Protein AF-A0A240E7R5-F1 (afdb_monomer)

Radius of gyration: 24.39 Å; Cα contacts (8 Å, |Δi|>4): 268; chains: 1; bounding box: 80×26×57 Å

Structure (mmCIF, N/CA/C/O backbone):
data_AF-A0A240E7R5-F1
#
_entry.id   AF-A0A240E7R5-F1
#
loop_
_atom_site.group_PDB
_atom_site.id
_atom_site.type_symbol
_atom_site.label_atom_id
_atom_site.label_alt_id
_atom_site.label_comp_id
_atom_site.label_asym_id
_atom_site.label_entity_id
_atom_site.label_seq_id
_atom_site.pdbx_PDB_ins_code
_atom_site.Cartn_x
_atom_site.Cartn_y
_atom_site.Cartn_z
_atom_site.occupancy
_atom_site.B_iso_or_equiv
_atom_site.auth_seq_id
_atom_site.auth_comp_id
_atom_site.auth_asym_id
_atom_site.auth_atom_id
_atom_site.pdbx_PDB_model_num
ATOM 1 N N . MET A 1 1 ? -63.939 10.112 16.123 1.00 46.69 1 MET A N 1
ATOM 2 C CA . MET A 1 1 ? -62.947 10.517 17.144 1.00 46.69 1 MET A CA 1
ATOM 3 C C . MET A 1 1 ? -61.616 9.879 16.789 1.00 46.69 1 MET A C 1
ATOM 5 O O . MET A 1 1 ? -61.569 8.662 16.686 1.00 46.69 1 MET A O 1
ATOM 9 N N . ARG A 1 2 ? -60.568 10.667 16.520 1.00 55.62 2 ARG A N 1
ATOM 10 C CA . ARG A 1 2 ? -59.211 10.131 16.321 1.00 55.62 2 ARG A CA 1
ATOM 11 C C . ARG A 1 2 ? -58.576 10.007 17.702 1.00 55.62 2 ARG A C 1
ATOM 13 O O . ARG A 1 2 ? -58.456 11.011 18.394 1.00 55.62 2 ARG A O 1
ATOM 20 N N . VAL A 1 3 ? -58.238 8.789 18.115 1.00 60.41 3 VAL A N 1
ATOM 21 C CA . VAL A 1 3 ? -57.497 8.555 19.357 1.00 60.41 3 VAL A CA 1
ATOM 22 C C . VAL A 1 3 ? -56.061 8.986 19.092 1.00 60.41 3 VAL A C 1
ATOM 24 O O . VAL A 1 3 ? -55.361 8.380 18.285 1.00 60.41 3 VAL A O 1
ATOM 27 N N . GLN A 1 4 ? -55.654 10.091 19.702 1.00 62.84 4 GLN A N 1
ATOM 28 C CA . GLN A 1 4 ? -54.287 10.579 19.628 1.00 62.84 4 GLN A CA 1
ATOM 29 C C . GLN A 1 4 ? -53.511 9.841 20.722 1.00 62.84 4 GLN A C 1
ATOM 31 O O . GLN A 1 4 ? -53.587 10.200 21.893 1.00 62.84 4 GLN A O 1
ATOM 36 N N . ALA A 1 5 ? -52.868 8.731 20.354 1.00 68.81 5 ALA A N 1
ATOM 37 C CA . ALA A 1 5 ? -52.008 7.985 21.264 1.00 68.81 5 ALA A CA 1
ATOM 38 C C . ALA A 1 5 ? -50.779 8.850 21.579 1.00 68.81 5 ALA A C 1
ATOM 40 O O . ALA A 1 5 ? -49.921 9.057 20.722 1.00 68.81 5 ALA A O 1
ATOM 41 N N . ALA A 1 6 ? -50.745 9.420 22.781 1.00 68.75 6 ALA A N 1
ATOM 42 C CA . ALA A 1 6 ? -49.589 10.136 23.296 1.00 68.75 6 ALA A CA 1
ATOM 43 C C . ALA A 1 6 ? -48.729 9.160 24.109 1.00 68.75 6 ALA A C 1
ATOM 45 O O . ALA A 1 6 ? -49.248 8.479 24.994 1.00 68.75 6 ALA A O 1
ATOM 46 N N . PHE A 1 7 ? -47.433 9.088 23.799 1.00 79.88 7 PHE A N 1
ATOM 47 C CA . PHE A 1 7 ? -46.465 8.307 24.571 1.00 79.88 7 PHE A CA 1
ATOM 48 C C . PHE A 1 7 ? -46.367 8.848 25.995 1.00 79.88 7 PHE A C 1
ATOM 50 O O . PHE A 1 7 ? -46.372 10.063 26.218 1.00 79.88 7 PHE A O 1
ATOM 57 N N . THR A 1 8 ? -46.282 7.946 26.969 1.00 88.69 8 THR A N 1
ATOM 58 C CA . THR A 1 8 ? -46.170 8.360 28.370 1.00 88.69 8 THR A CA 1
ATOM 59 C C . THR A 1 8 ? -44.755 8.867 28.672 1.00 88.69 8 THR A C 1
ATOM 61 O O . THR A 1 8 ? -43.776 8.444 28.056 1.00 88.69 8 THR A O 1
ATOM 64 N N . LEU A 1 9 ? -44.618 9.777 29.643 1.00 88.88 9 LEU A N 1
ATOM 65 C CA . LEU A 1 9 ? -43.310 10.332 30.027 1.00 88.88 9 LEU A CA 1
ATOM 66 C C . LEU A 1 9 ? -42.354 9.226 30.509 1.00 88.88 9 LEU A C 1
ATOM 68 O O . LEU A 1 9 ? -41.179 9.214 30.149 1.00 88.88 9 LEU A O 1
ATOM 72 N N . ILE A 1 10 ? -42.881 8.256 31.260 1.00 92.62 10 ILE A N 1
ATOM 73 C CA . ILE A 1 10 ? -42.116 7.105 31.748 1.00 92.62 10 ILE A CA 1
ATOM 74 C C . ILE A 1 10 ? -41.646 6.198 30.603 1.00 92.62 10 ILE A C 1
ATOM 76 O O . ILE A 1 10 ? -40.512 5.731 30.617 1.00 92.62 10 ILE A O 1
ATOM 80 N N . GLU A 1 11 ? -42.472 5.996 29.578 1.00 92.06 11 GLU A N 1
ATOM 81 C CA . GLU A 1 11 ? -42.122 5.193 28.405 1.00 92.06 11 GLU A CA 1
ATOM 82 C C . GLU A 1 11 ? -40.973 5.831 27.626 1.00 92.06 11 GLU A C 1
ATOM 84 O O . GLU A 1 11 ? -40.010 5.149 27.284 1.00 92.06 11 GLU A O 1
ATOM 89 N N . MET A 1 12 ? -40.990 7.158 27.467 1.00 91.69 12 MET A N 1
ATOM 90 C CA . MET A 1 12 ? -39.861 7.878 26.879 1.00 91.69 12 MET A CA 1
ATOM 91 C C . MET A 1 12 ? -38.585 7.751 27.717 1.00 91.69 12 MET A C 1
ATOM 93 O O . MET A 1 12 ? -37.518 7.558 27.142 1.00 91.69 12 MET A O 1
ATOM 97 N N . MET A 1 13 ? -38.671 7.790 29.052 1.00 93.38 13 MET A N 1
ATOM 98 C CA . MET A 1 13 ? -37.506 7.590 29.929 1.00 93.38 13 MET A CA 1
ATOM 99 C C . MET A 1 13 ? -36.905 6.185 29.805 1.00 93.38 13 MET A C 1
ATOM 101 O O . MET A 1 13 ? -35.684 6.031 29.793 1.00 93.38 13 MET A O 1
ATOM 105 N N . VAL A 1 14 ? -37.746 5.159 29.685 1.00 94.38 14 VAL A N 1
ATOM 106 C CA . VAL A 1 14 ? -37.281 3.777 29.518 1.00 94.38 14 VAL A CA 1
ATOM 107 C C . VAL A 1 14 ? -36.674 3.573 28.128 1.00 94.38 14 VAL A C 1
ATOM 109 O O . VAL A 1 14 ? -35.606 2.976 28.012 1.00 94.38 14 VAL A O 1
ATOM 112 N N . VAL A 1 15 ? -37.288 4.116 27.073 1.00 95.19 15 VAL A N 1
ATOM 113 C CA . VAL A 1 15 ? -36.777 3.995 25.699 1.00 95.19 15 VAL A CA 1
ATOM 114 C C . VAL A 1 15 ? -35.408 4.661 25.550 1.00 95.19 15 VAL A C 1
ATOM 116 O O . VAL A 1 15 ? -34.490 4.033 25.023 1.00 95.19 15 VAL A O 1
ATOM 119 N N . ILE A 1 16 ? -35.220 5.886 26.056 1.00 94.06 16 ILE A N 1
ATOM 120 C CA . ILE A 1 16 ? -33.904 6.547 25.990 1.00 94.06 16 ILE A CA 1
ATOM 121 C C . ILE A 1 16 ? -32.848 5.798 26.810 1.00 94.06 16 ILE A C 1
ATOM 123 O O . ILE A 1 16 ? -31.700 5.721 26.380 1.00 94.06 16 ILE A O 1
ATOM 127 N N . ALA A 1 17 ? -33.228 5.201 27.946 1.00 94.88 17 ALA A N 1
ATOM 128 C CA . ALA A 1 17 ? -32.315 4.399 28.755 1.00 94.88 17 ALA A CA 1
ATOM 129 C C . ALA A 1 17 ? -31.857 3.141 28.000 1.00 94.88 17 ALA A C 1
ATOM 131 O O . ALA A 1 17 ? -30.666 2.834 27.979 1.00 94.88 17 ALA A O 1
ATOM 132 N N . ILE A 1 18 ? -32.776 2.452 27.317 1.00 95.69 18 ILE A N 1
ATOM 133 C CA . ILE A 1 18 ? -32.453 1.280 26.492 1.00 95.69 18 ILE A CA 1
ATOM 134 C C . ILE A 1 18 ? -31.570 1.679 25.302 1.00 95.69 18 ILE A C 1
ATOM 136 O O . ILE A 1 18 ? -30.555 1.029 25.054 1.00 95.69 18 ILE A O 1
ATOM 140 N N . ILE A 1 19 ? -31.899 2.766 24.594 1.00 94.06 19 ILE A N 1
ATOM 141 C CA . ILE A 1 19 ? -31.090 3.260 23.468 1.00 94.06 19 ILE A CA 1
ATOM 142 C C . ILE A 1 19 ? -29.680 3.636 23.933 1.00 94.06 19 ILE A C 1
ATOM 144 O O . ILE A 1 19 ? -28.719 3.317 23.239 1.00 94.06 19 ILE A O 1
ATOM 148 N N . ALA A 1 20 ? -29.530 4.257 25.107 1.00 91.38 20 ALA A N 1
ATOM 149 C CA . ALA A 1 20 ? -28.221 4.614 25.650 1.00 91.38 20 ALA A CA 1
ATOM 150 C C . ALA A 1 20 ? -27.341 3.377 25.901 1.00 91.38 20 ALA A C 1
ATOM 152 O O . ALA A 1 20 ? -26.172 3.369 25.515 1.00 91.38 20 ALA A O 1
ATOM 153 N N . ILE A 1 21 ? -27.905 2.311 26.479 1.00 91.44 21 ILE A N 1
ATOM 154 C CA . ILE A 1 21 ? -27.189 1.044 26.697 1.00 91.44 21 ILE A CA 1
ATOM 155 C C . ILE A 1 21 ? -26.788 0.421 25.353 1.00 91.44 21 ILE A C 1
ATOM 157 O O . ILE A 1 21 ? -25.628 0.057 25.154 1.00 91.44 21 ILE A O 1
ATOM 161 N N . LEU A 1 22 ? -27.723 0.351 24.402 1.00 90.00 22 LEU A N 1
ATOM 162 C CA . LEU A 1 22 ? -27.472 -0.228 23.081 1.00 90.00 22 LEU A CA 1
ATOM 163 C C . LEU A 1 22 ? -26.442 0.569 22.270 1.00 90.00 22 LEU A C 1
ATOM 165 O O . LEU A 1 22 ? -25.608 -0.030 21.595 1.00 90.00 22 LEU A O 1
ATOM 169 N N . ALA A 1 23 ? -26.458 1.901 22.350 1.00 86.50 23 ALA A N 1
ATOM 170 C CA . ALA A 1 23 ? -25.516 2.762 21.640 1.00 86.50 23 ALA A CA 1
ATOM 171 C C . ALA A 1 23 ? -24.070 2.538 22.107 1.00 86.50 23 ALA A C 1
ATOM 173 O O . ALA A 1 23 ? -23.163 2.438 21.279 1.00 86.50 23 ALA A O 1
ATOM 174 N N . VAL A 1 24 ? -23.859 2.392 23.420 1.00 83.88 24 VAL A N 1
ATOM 175 C CA . VAL A 1 24 ? -22.534 2.096 23.990 1.00 83.88 24 VAL A CA 1
ATOM 176 C C . VAL A 1 24 ? -22.040 0.720 23.539 1.00 83.88 24 VAL A C 1
ATOM 178 O O . VAL A 1 24 ? -20.877 0.574 23.168 1.00 83.88 24 VAL A O 1
ATOM 181 N N . MET A 1 25 ? -22.922 -0.282 23.509 1.00 82.31 25 MET A N 1
ATOM 182 C CA . MET A 1 25 ? -22.565 -1.629 23.054 1.00 82.31 25 MET A CA 1
ATOM 183 C C . MET A 1 25 ? -22.288 -1.683 21.542 1.00 82.31 25 MET A C 1
ATOM 185 O O . MET A 1 25 ? -21.355 -2.358 21.111 1.00 82.31 25 MET A O 1
ATOM 189 N N . GLY A 1 26 ? -23.060 -0.954 20.730 1.00 75.31 26 GLY A N 1
ATOM 190 C CA . GLY A 1 26 ? -22.949 -0.962 19.269 1.00 75.31 26 GLY A CA 1
ATOM 191 C C . GLY A 1 26 ? -21.701 -0.260 18.721 1.00 75.31 26 GLY A C 1
ATOM 192 O O . GLY A 1 26 ? -21.182 -0.668 17.683 1.00 75.31 26 GLY A O 1
ATOM 193 N N . ALA A 1 27 ? -21.178 0.751 19.421 1.00 69.88 27 ALA A N 1
ATOM 194 C CA . ALA A 1 27 ? -20.023 1.527 18.959 1.00 69.88 27 ALA A CA 1
ATOM 195 C C . ALA A 1 27 ? -18.734 0.691 18.811 1.00 69.88 27 ALA A C 1
ATOM 197 O O . ALA A 1 27 ? -17.937 0.939 17.908 1.00 69.88 27 ALA A O 1
ATOM 198 N N . SER A 1 28 ? -18.539 -0.324 19.661 1.00 67.56 28 SER A N 1
ATOM 199 C CA . SER A 1 28 ? -17.334 -1.170 19.643 1.00 67.56 28 SER A CA 1
ATOM 200 C C . SER A 1 28 ? -17.250 -2.052 18.388 1.00 67.56 28 SER A C 1
ATOM 202 O O . SER A 1 28 ? -16.183 -2.179 17.780 1.00 67.56 28 SER A O 1
ATOM 204 N N . LEU A 1 29 ? -18.385 -2.595 17.931 1.00 69.12 29 LEU A N 1
ATOM 205 C CA . LEU A 1 29 ? -18.430 -3.556 16.822 1.00 69.12 29 LEU A CA 1
ATOM 206 C C . LEU A 1 29 ? -18.044 -2.940 15.469 1.00 69.12 29 LEU A C 1
ATOM 208 O O . LEU A 1 29 ? -17.480 -3.634 14.625 1.00 69.12 29 LEU A O 1
ATOM 212 N N . GLY A 1 30 ? -18.311 -1.649 15.255 1.00 75.12 30 GLY A N 1
ATOM 213 C CA . GLY A 1 30 ? -17.994 -0.985 13.985 1.00 75.12 30 GLY A CA 1
ATOM 214 C C . GLY A 1 30 ? -16.491 -0.838 13.727 1.00 75.12 30 GLY A C 1
ATOM 215 O O . GLY A 1 30 ? -16.060 -0.824 12.577 1.00 75.12 30 GLY A O 1
ATOM 216 N N . SER A 1 31 ? -15.678 -0.767 14.784 1.00 77.38 31 SER A N 1
ATOM 217 C CA . SER A 1 31 ? -14.245 -0.476 14.666 1.00 77.38 31 SER A CA 1
ATOM 218 C C . SER A 1 31 ? -13.455 -1.575 13.942 1.00 77.38 31 SER A C 1
ATOM 220 O O . SER A 1 31 ? -12.696 -1.271 13.026 1.00 77.38 31 SER A O 1
ATOM 222 N N . GLY A 1 32 ? -13.692 -2.851 14.265 1.00 80.81 32 GLY A N 1
ATOM 223 C CA . GLY A 1 32 ? -13.015 -3.977 13.608 1.00 80.81 32 GLY A CA 1
ATOM 224 C C . GLY A 1 32 ? -13.341 -4.091 12.115 1.00 80.81 32 GLY A C 1
ATOM 225 O O . GLY A 1 32 ? -12.458 -4.365 11.306 1.00 80.81 32 GLY A O 1
ATOM 226 N N . TRP A 1 33 ? -14.589 -3.799 11.732 1.00 82.25 33 TRP A N 1
ATOM 227 C CA . TRP A 1 33 ? -15.011 -3.775 10.327 1.00 82.25 33 TRP A CA 1
ATOM 228 C C . TRP A 1 33 ? -14.309 -2.673 9.534 1.00 82.25 33 TRP A C 1
ATOM 230 O O . TRP A 1 33 ? -13.906 -2.899 8.394 1.00 82.25 33 TRP A O 1
ATOM 240 N N . ILE A 1 34 ? -14.134 -1.495 10.139 1.00 86.94 34 ILE A N 1
ATOM 241 C CA . ILE A 1 34 ? -13.399 -0.386 9.523 1.00 86.94 34 ILE A CA 1
ATOM 242 C C . ILE A 1 34 ? -11.936 -0.783 9.303 1.00 86.94 34 ILE A C 1
ATOM 244 O O . ILE A 1 34 ? -11.410 -0.558 8.217 1.00 86.94 34 ILE A O 1
ATOM 248 N N . TYR A 1 35 ? -11.297 -1.428 10.283 1.00 87.06 35 TYR A N 1
ATOM 249 C CA . TYR A 1 35 ? -9.903 -1.868 10.155 1.00 87.06 35 TYR A CA 1
ATOM 250 C C . TYR A 1 35 ? -9.724 -2.893 9.031 1.00 87.06 35 TYR A C 1
ATOM 252 O O . TYR A 1 35 ? -8.806 -2.759 8.222 1.00 87.06 35 TYR A O 1
ATOM 260 N N . GLN A 1 36 ? -10.636 -3.866 8.917 1.00 84.38 36 GLN A N 1
ATOM 261 C CA . GLN A 1 36 ? -10.607 -4.833 7.817 1.00 84.38 36 GLN A CA 1
ATOM 262 C C . GLN A 1 36 ? -10.867 -4.163 6.460 1.00 84.38 36 GLN A C 1
ATOM 264 O O . GLN A 1 36 ? -10.233 -4.505 5.465 1.00 84.38 36 GLN A O 1
ATOM 269 N N . ALA A 1 37 ? -11.778 -3.188 6.400 1.00 87.06 37 ALA A N 1
ATOM 270 C CA . ALA A 1 37 ? -12.041 -2.436 5.177 1.00 87.06 37 ALA A CA 1
ATOM 271 C C . ALA A 1 37 ? -10.820 -1.614 4.733 1.00 87.06 37 ALA A C 1
ATOM 273 O O . ALA A 1 37 ? -10.517 -1.568 3.541 1.00 87.06 37 ALA A O 1
ATOM 274 N N . GLU A 1 38 ? -10.096 -0.999 5.673 1.00 89.44 38 GLU A N 1
ATOM 275 C CA . GLU A 1 38 ? -8.841 -0.294 5.390 1.00 89.44 38 GLU A CA 1
ATOM 276 C C . GLU A 1 38 ? -7.753 -1.247 4.881 1.00 89.44 38 GLU A C 1
ATOM 278 O O . GLU A 1 38 ? -7.072 -0.918 3.907 1.00 89.44 38 GLU A O 1
ATOM 283 N N . LEU A 1 39 ? -7.629 -2.437 5.477 1.00 88.75 39 LEU A N 1
ATOM 284 C CA . LEU A 1 39 ? -6.677 -3.464 5.047 1.00 88.75 39 LEU A CA 1
ATOM 285 C C . LEU A 1 39 ? -6.999 -3.977 3.636 1.00 88.75 39 LEU A C 1
ATOM 287 O O . LEU A 1 39 ? -6.138 -3.953 2.757 1.00 88.75 39 LEU A O 1
ATOM 291 N N . ASN A 1 40 ? -8.262 -4.321 3.372 1.00 88.94 40 ASN A N 1
ATOM 292 C CA . ASN A 1 40 ? -8.721 -4.741 2.047 1.00 88.94 40 ASN A CA 1
ATOM 293 C C . ASN A 1 40 ? -8.508 -3.646 0.992 1.00 88.94 40 ASN A C 1
ATOM 295 O O . ASN A 1 40 ? -8.089 -3.930 -0.131 1.00 88.94 40 ASN A O 1
ATOM 299 N N . LYS A 1 41 ? -8.764 -2.379 1.343 1.00 90.56 41 LYS A N 1
ATOM 300 C CA . LYS A 1 41 ? -8.514 -1.236 0.456 1.00 90.56 41 LYS A CA 1
ATOM 301 C C . LYS A 1 41 ? -7.025 -1.078 0.153 1.00 90.56 41 LYS A C 1
ATOM 303 O O . LYS A 1 41 ? -6.678 -0.804 -0.997 1.00 90.56 41 LYS A O 1
ATOM 308 N N . ALA A 1 42 ? -6.160 -1.231 1.155 1.00 89.75 42 ALA A N 1
ATOM 309 C CA . ALA A 1 42 ? -4.714 -1.158 0.975 1.00 89.75 42 ALA A CA 1
ATOM 310 C C . ALA A 1 42 ? -4.221 -2.264 0.037 1.00 89.75 42 ALA A C 1
ATOM 312 O O . ALA A 1 42 ? -3.489 -1.975 -0.907 1.00 89.75 42 ALA A O 1
ATOM 313 N N . ASN A 1 43 ? -4.703 -3.492 0.229 1.00 88.31 43 ASN A N 1
ATOM 314 C CA . ASN A 1 43 ? -4.379 -4.615 -0.641 1.00 88.31 43 ASN A CA 1
ATOM 315 C C . ASN A 1 43 ? -4.860 -4.390 -2.088 1.00 88.31 43 ASN A C 1
ATOM 317 O O . ASN A 1 43 ? -4.074 -4.472 -3.030 1.00 88.31 43 ASN A O 1
ATOM 321 N N . ALA A 1 44 ? -6.126 -4.008 -2.280 1.00 90.12 44 ALA A N 1
ATOM 322 C CA . ALA A 1 44 ? -6.663 -3.720 -3.612 1.00 90.12 44 ALA A CA 1
ATOM 323 C C . ALA A 1 44 ? -5.893 -2.588 -4.317 1.00 90.12 44 ALA A C 1
ATOM 325 O O . ALA A 1 44 ? -5.623 -2.665 -5.518 1.00 90.12 44 ALA A O 1
ATOM 326 N N . SER A 1 45 ? -5.504 -1.552 -3.567 1.00 91.94 45 SER A N 1
ATOM 327 C CA . SER A 1 45 ? -4.670 -0.453 -4.069 1.00 91.94 45 SER A CA 1
ATOM 328 C C . SER A 1 45 ? -3.283 -0.940 -4.481 1.00 91.94 45 SER A C 1
ATOM 330 O O . SER A 1 45 ? -2.803 -0.564 -5.546 1.00 91.94 45 SER A O 1
ATOM 332 N N . LEU A 1 46 ? -2.660 -1.809 -3.682 1.00 89.38 46 LEU A N 1
ATOM 333 C CA . LEU A 1 46 ? -1.343 -2.373 -3.967 1.00 89.38 46 LEU A CA 1
ATOM 334 C C . LEU A 1 46 ? -1.356 -3.261 -5.209 1.00 89.38 46 LEU A C 1
ATOM 336 O O . LEU A 1 46 ? -0.542 -3.067 -6.109 1.00 89.38 46 LEU A O 1
ATOM 340 N N . GLN A 1 47 ? -2.326 -4.166 -5.309 1.00 90.00 47 GLN A N 1
ATOM 341 C CA . GLN A 1 47 ? -2.483 -5.025 -6.478 1.00 90.00 47 GLN A CA 1
ATOM 342 C C . GLN A 1 47 ? -2.777 -4.204 -7.745 1.00 90.00 47 GLN A C 1
ATOM 344 O O . GLN A 1 47 ? -2.233 -4.479 -8.816 1.00 90.00 47 GLN A O 1
ATOM 349 N N . SER A 1 48 ? -3.581 -3.144 -7.624 1.00 92.12 48 SER A N 1
ATOM 350 C CA . SER A 1 48 ? -3.836 -2.208 -8.726 1.00 92.12 48 SER A CA 1
ATOM 351 C C . SER A 1 48 ? -2.572 -1.453 -9.140 1.00 92.12 48 SER A C 1
ATOM 353 O O . SER A 1 48 ? -2.291 -1.349 -10.333 1.00 92.12 48 SER A O 1
ATOM 355 N N . ALA A 1 49 ? -1.785 -0.967 -8.175 1.00 91.69 49 ALA A N 1
ATOM 356 C CA . ALA A 1 49 ? -0.521 -0.283 -8.428 1.00 91.69 49 ALA A CA 1
ATOM 357 C C . ALA A 1 49 ? 0.497 -1.206 -9.112 1.00 91.69 49 ALA A C 1
ATOM 359 O O . ALA A 1 49 ? 1.117 -0.797 -10.088 1.00 91.69 49 ALA A O 1
ATOM 360 N N . ILE A 1 50 ? 0.606 -2.461 -8.666 1.00 89.88 50 ILE A N 1
ATOM 361 C CA . ILE A 1 50 ? 1.453 -3.502 -9.269 1.00 89.88 50 ILE A CA 1
ATOM 362 C C . ILE A 1 50 ? 1.069 -3.761 -10.718 1.00 89.88 50 ILE A C 1
ATOM 364 O O . ILE A 1 50 ? 1.912 -3.670 -11.608 1.00 89.88 50 ILE A O 1
ATOM 368 N N . ASN A 1 51 ? -0.207 -4.051 -10.970 1.00 91.75 51 ASN A N 1
ATOM 369 C CA . ASN A 1 51 ? -0.684 -4.363 -12.314 1.00 91.75 51 ASN A CA 1
ATOM 370 C C . ASN A 1 51 ? -0.490 -3.181 -13.262 1.00 91.75 51 ASN A C 1
ATOM 372 O O . ASN A 1 51 ? -0.081 -3.353 -14.411 1.00 91.75 51 ASN A O 1
ATOM 376 N N . LEU A 1 52 ? -0.743 -1.971 -12.768 1.00 92.19 52 LEU A N 1
ATOM 377 C CA . LEU A 1 52 ? -0.534 -0.757 -13.532 1.00 92.19 52 L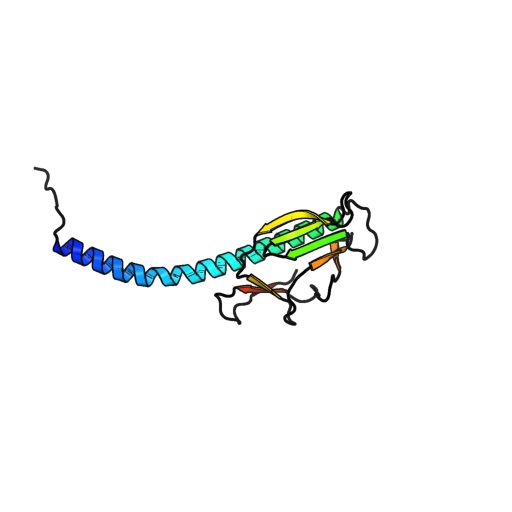EU A CA 1
ATOM 378 C C . LEU A 1 52 ? 0.953 -0.497 -13.797 1.00 92.19 52 LEU A C 1
ATOM 380 O O . LEU A 1 52 ? 1.304 -0.166 -14.925 1.00 92.19 52 LEU A O 1
ATOM 384 N N . ALA A 1 53 ? 1.828 -0.660 -12.804 1.00 90.62 53 ALA A N 1
ATOM 385 C CA . ALA A 1 53 ? 3.268 -0.497 -12.975 1.00 90.62 53 ALA A CA 1
ATOM 386 C C . ALA A 1 53 ? 3.834 -1.529 -13.952 1.00 90.62 53 ALA A C 1
ATOM 388 O O . ALA A 1 53 ? 4.569 -1.153 -14.859 1.00 90.62 53 ALA A O 1
ATOM 389 N N . ARG A 1 54 ? 3.418 -2.797 -13.853 1.00 90.75 54 ARG A N 1
ATOM 390 C CA . ARG A 1 54 ? 3.774 -3.857 -14.806 1.00 90.75 54 ARG A CA 1
ATOM 391 C C . ARG A 1 54 ? 3.316 -3.502 -16.224 1.00 90.75 54 ARG A C 1
ATOM 393 O O . ARG A 1 54 ? 4.104 -3.585 -17.161 1.00 90.75 54 ARG A O 1
ATOM 400 N N . ALA A 1 55 ? 2.077 -3.036 -16.394 1.00 91.25 55 ALA A N 1
ATOM 401 C CA . ALA A 1 55 ? 1.574 -2.590 -17.695 1.00 91.25 55 ALA A CA 1
ATOM 402 C C . ALA A 1 55 ? 2.347 -1.374 -18.239 1.00 91.25 55 ALA A C 1
ATOM 404 O O . ALA A 1 55 ? 2.646 -1.312 -19.430 1.00 91.25 55 ALA A O 1
ATOM 405 N N . THR A 1 56 ? 2.699 -0.413 -17.382 1.00 90.06 56 THR A N 1
ATOM 406 C CA . THR A 1 56 ? 3.537 0.739 -17.749 1.00 90.06 56 THR A CA 1
ATOM 407 C C . THR A 1 56 ? 4.944 0.306 -18.154 1.00 90.06 56 THR A C 1
ATOM 409 O O . THR A 1 56 ? 5.427 0.745 -19.193 1.00 90.06 56 THR A O 1
ATOM 412 N N . ALA A 1 57 ? 5.557 -0.622 -17.421 1.00 90.44 57 ALA A N 1
ATOM 413 C CA . ALA A 1 57 ? 6.875 -1.155 -17.739 1.00 90.44 57 ALA A CA 1
ATOM 414 C C . ALA A 1 57 ? 6.901 -1.881 -19.089 1.00 90.44 57 ALA A C 1
ATOM 416 O O . ALA A 1 57 ? 7.818 -1.658 -19.869 1.00 90.44 57 ALA A O 1
ATOM 417 N N . ILE A 1 58 ? 5.869 -2.676 -19.403 1.00 90.31 58 ILE A N 1
ATOM 418 C CA . ILE A 1 58 ? 5.736 -3.369 -20.698 1.00 90.31 58 ILE A CA 1
ATOM 419 C C . ILE A 1 58 ? 5.498 -2.378 -21.842 1.00 90.31 58 ILE A C 1
ATOM 421 O O . ILE A 1 58 ? 6.031 -2.558 -22.937 1.00 90.31 58 ILE A O 1
ATOM 425 N N . ARG A 1 59 ? 4.717 -1.310 -21.607 1.00 89.94 59 ARG A N 1
ATOM 426 C CA . ARG A 1 59 ? 4.581 -0.218 -22.588 1.00 89.94 59 ARG A CA 1
ATOM 427 C C . ARG A 1 59 ? 5.932 0.410 -22.911 1.00 89.94 59 ARG A C 1
ATOM 429 O O . ARG A 1 59 ? 6.104 0.867 -24.037 1.00 89.94 59 ARG A O 1
ATOM 436 N N . ASN A 1 60 ? 6.849 0.409 -21.939 1.00 87.38 60 ASN A N 1
ATOM 437 C CA . ASN A 1 60 ? 8.257 0.744 -22.100 1.00 87.38 60 ASN A CA 1
ATOM 438 C C . ASN A 1 60 ? 8.468 1.995 -22.963 1.00 87.38 60 ASN A C 1
ATOM 440 O O . ASN A 1 60 ? 9.194 1.966 -23.958 1.00 87.38 60 ASN A O 1
ATOM 444 N N . CYS A 1 61 ? 7.787 3.091 -22.625 1.00 83.56 61 CYS A N 1
ATOM 445 C CA . CYS A 1 61 ? 7.754 4.285 -23.474 1.00 83.56 61 CYS A CA 1
ATOM 446 C C . CYS A 1 61 ? 9.147 4.872 -23.755 1.00 83.56 61 CYS A C 1
ATOM 448 O O . CYS A 1 61 ? 9.349 5.554 -24.757 1.00 83.56 61 CYS A O 1
ATOM 450 N N . ALA A 1 62 ? 10.103 4.595 -22.873 1.00 82.69 62 ALA A N 1
ATOM 451 C CA . ALA A 1 62 ? 11.477 5.049 -22.958 1.00 82.69 62 ALA A CA 1
ATOM 452 C C . ALA A 1 62 ? 12.413 4.097 -23.716 1.00 82.69 62 ALA A C 1
ATOM 454 O O . ALA A 1 62 ? 13.587 4.415 -23.900 1.00 82.69 62 ALA A O 1
ATOM 455 N N . GLY A 1 63 ? 11.928 2.920 -24.123 1.00 83.38 63 GLY A N 1
ATOM 456 C CA . GLY A 1 63 ? 12.734 1.921 -24.823 1.00 83.38 63 GLY A CA 1
ATOM 457 C C . GLY A 1 63 ? 13.841 1.309 -23.961 1.00 83.38 63 GLY A C 1
ATOM 458 O O . GLY A 1 63 ? 14.905 0.971 -24.477 1.00 83.38 63 GLY A O 1
ATOM 459 N N . VAL A 1 64 ? 13.615 1.162 -22.654 1.00 85.69 64 VAL A N 1
ATOM 460 C CA . VAL A 1 64 ? 14.557 0.524 -21.728 1.00 85.69 64 VAL A CA 1
ATOM 461 C C . VAL A 1 64 ? 14.749 -0.948 -22.109 1.00 85.69 64 VAL A C 1
ATOM 463 O O . VAL A 1 64 ? 13.788 -1.666 -22.390 1.00 85.69 64 VAL A O 1
ATOM 466 N N . ILE A 1 65 ? 15.992 -1.425 -22.116 1.00 84.25 65 ILE A N 1
ATOM 467 C CA . ILE A 1 65 ? 16.343 -2.797 -22.507 1.00 84.25 65 ILE A CA 1
ATOM 468 C C . ILE A 1 65 ? 17.038 -3.554 -21.374 1.00 84.25 65 ILE A C 1
ATOM 470 O O . ILE A 1 65 ? 17.725 -2.971 -20.531 1.00 84.25 65 ILE A O 1
ATOM 474 N N . GLY A 1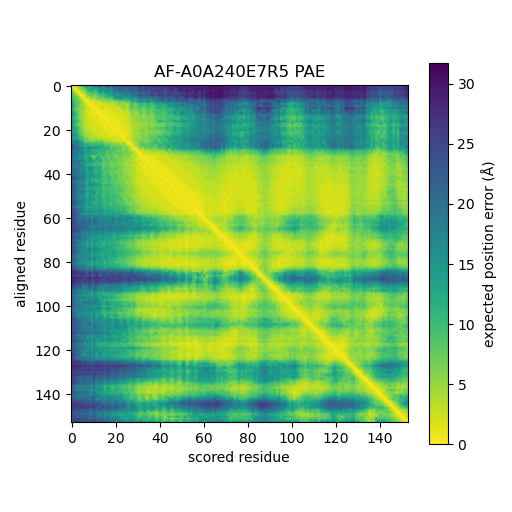 66 ? 16.879 -4.878 -21.389 1.00 83.62 66 GLY A N 1
ATOM 475 C CA . GLY A 1 66 ? 17.469 -5.776 -20.400 1.00 83.62 66 GLY A CA 1
ATOM 476 C C . GLY A 1 66 ? 16.843 -5.617 -19.015 1.00 83.62 66 GLY A C 1
ATOM 477 O O . GLY A 1 66 ? 15.668 -5.287 -18.885 1.00 83.62 66 GLY A O 1
ATOM 478 N N . ASN A 1 67 ? 17.641 -5.841 -17.971 1.00 84.00 67 ASN A N 1
ATOM 479 C CA . ASN A 1 67 ? 17.165 -5.860 -16.587 1.00 84.00 67 ASN A CA 1
ATOM 480 C C . ASN A 1 67 ? 17.201 -4.483 -15.905 1.00 84.00 67 ASN A C 1
ATOM 482 O O . ASN A 1 67 ? 17.538 -4.364 -14.729 1.00 84.00 67 ASN A O 1
ATOM 486 N N . THR A 1 68 ? 16.901 -3.434 -16.667 1.00 85.69 68 THR A N 1
ATOM 487 C CA . THR A 1 68 ? 16.840 -2.061 -16.157 1.00 85.69 68 THR A CA 1
ATOM 488 C C . THR A 1 68 ? 15.389 -1.697 -15.861 1.00 85.69 68 THR A C 1
ATOM 490 O O . THR A 1 68 ? 14.481 -2.092 -16.594 1.00 85.69 68 THR A O 1
ATOM 493 N N . THR A 1 69 ? 15.159 -0.942 -14.789 1.00 87.12 69 THR A N 1
ATOM 494 C CA . THR A 1 69 ? 13.812 -0.573 -14.350 1.00 87.12 69 THR A CA 1
ATOM 495 C C . THR A 1 69 ? 13.120 0.349 -15.356 1.00 87.12 69 THR A C 1
ATOM 497 O O . THR A 1 69 ? 13.547 1.485 -15.549 1.00 87.12 69 THR A O 1
ATOM 500 N N . ALA A 1 70 ? 12.024 -0.128 -15.951 1.00 88.25 70 ALA A N 1
ATOM 501 C CA . ALA A 1 70 ? 11.169 0.615 -16.878 1.00 88.25 70 ALA A CA 1
ATOM 502 C C . ALA A 1 70 ? 9.994 1.312 -16.163 1.00 88.25 70 ALA A C 1
ATOM 504 O O . ALA A 1 70 ? 9.606 2.414 -16.529 1.00 88.25 70 ALA A O 1
ATOM 505 N N . ALA A 1 71 ? 9.454 0.721 -15.096 1.00 90.31 71 ALA A N 1
ATOM 506 C CA . ALA A 1 71 ? 8.501 1.389 -14.203 1.00 90.31 71 ALA A CA 1
ATOM 507 C C . ALA A 1 71 ? 8.701 0.915 -12.763 1.00 90.31 71 ALA A C 1
ATOM 509 O O . ALA A 1 71 ? 9.307 -0.133 -12.539 1.00 90.31 71 ALA A O 1
ATOM 510 N N . SER A 1 72 ? 8.212 1.666 -11.783 1.00 88.94 72 SER A N 1
ATOM 511 C CA . SER A 1 72 ? 8.283 1.271 -10.373 1.00 88.94 72 SER A CA 1
ATOM 512 C C . SER A 1 72 ? 7.023 1.627 -9.598 1.00 88.94 72 SER A C 1
ATOM 514 O O . SER A 1 72 ? 6.214 2.456 -10.015 1.00 88.94 72 SER A O 1
ATOM 516 N N . VAL A 1 73 ? 6.854 0.962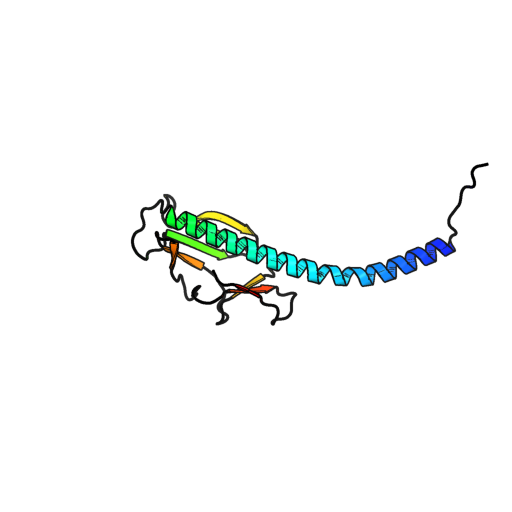 -8.459 1.00 89.94 73 VAL A N 1
ATOM 517 C CA . VAL A 1 73 ? 5.862 1.315 -7.443 1.00 89.94 73 VAL A CA 1
ATOM 518 C C . VAL A 1 73 ? 6.625 1.790 -6.221 1.00 89.94 73 VAL A C 1
ATOM 520 O O . VAL A 1 73 ? 7.446 1.038 -5.698 1.00 89.94 73 VAL A O 1
ATOM 523 N N . SER A 1 74 ? 6.339 3.005 -5.758 1.00 89.69 74 SER A N 1
ATOM 524 C CA . SER A 1 74 ? 6.858 3.538 -4.498 1.00 89.69 74 SER A CA 1
ATOM 525 C C . SER A 1 74 ? 5.757 3.668 -3.452 1.00 89.69 74 SER A C 1
ATOM 527 O O . SER A 1 74 ? 4.595 3.916 -3.780 1.00 89.69 74 SER A O 1
ATOM 529 N N . PHE A 1 75 ? 6.123 3.509 -2.185 1.00 88.31 75 PHE A N 1
ATOM 530 C CA . PHE A 1 75 ? 5.281 3.767 -1.028 1.00 88.31 75 PHE A CA 1
ATOM 531 C C . PHE A 1 75 ? 5.929 4.827 -0.146 1.00 88.31 75 PHE A C 1
ATOM 533 O O . PHE A 1 75 ? 6.881 4.560 0.584 1.00 88.31 75 PHE A O 1
ATOM 540 N N . GLU A 1 76 ? 5.386 6.039 -0.195 1.00 86.06 76 GLU A N 1
ATOM 541 C CA . GLU A 1 76 ? 5.851 7.162 0.616 1.00 86.06 76 GLU A CA 1
ATOM 542 C C . GLU A 1 76 ? 4.662 7.995 1.088 1.00 86.06 76 GLU A C 1
ATOM 544 O O . GLU A 1 76 ? 3.677 8.149 0.368 1.00 86.06 76 GLU A O 1
ATOM 549 N N . ASN A 1 77 ? 4.733 8.554 2.301 1.00 85.12 77 ASN A N 1
ATOM 550 C CA . ASN A 1 77 ? 3.689 9.428 2.859 1.00 85.12 77 ASN A CA 1
ATOM 551 C C . ASN A 1 77 ? 2.268 8.834 2.770 1.00 85.12 77 ASN A C 1
ATOM 553 O O . ASN A 1 77 ? 1.307 9.543 2.468 1.00 85.12 77 ASN A O 1
ATOM 557 N N . ASN A 1 78 ? 2.148 7.518 2.987 1.00 87.00 78 ASN A N 1
ATOM 558 C CA . ASN A 1 78 ? 0.892 6.764 2.898 1.00 87.00 78 ASN A CA 1
ATOM 559 C C . ASN A 1 78 ? 0.222 6.813 1.517 1.00 87.00 78 ASN A C 1
ATOM 561 O O . ASN A 1 78 ? -0.987 6.635 1.383 1.00 87.00 78 ASN A O 1
ATOM 565 N N . LYS A 1 79 ? 1.024 7.017 0.476 1.00 90.00 79 LYS A N 1
ATOM 566 C CA . LYS A 1 79 ? 0.603 7.004 -0.917 1.00 90.00 79 LYS A CA 1
ATOM 567 C C . LYS A 1 79 ? 1.411 5.957 -1.665 1.00 90.00 79 LYS A C 1
ATOM 569 O O . LYS A 1 79 ? 2.639 5.980 -1.633 1.00 90.00 79 LYS A O 1
ATOM 574 N N . LEU A 1 80 ? 0.720 5.059 -2.361 1.00 90.56 80 LEU A N 1
ATOM 575 C CA . LEU A 1 80 ? 1.353 4.237 -3.387 1.00 90.56 80 LEU A CA 1
ATOM 576 C C . LEU A 1 80 ? 1.376 5.017 -4.686 1.00 90.56 80 LEU A C 1
ATOM 578 O O . LEU A 1 80 ? 0.321 5.420 -5.170 1.00 90.56 80 LEU A O 1
ATOM 582 N N . THR A 1 81 ? 2.551 5.208 -5.265 1.00 91.25 81 THR A N 1
ATOM 583 C CA . THR A 1 81 ? 2.704 5.928 -6.527 1.00 91.25 81 THR A CA 1
ATOM 584 C C . THR A 1 81 ? 3.321 5.017 -7.570 1.00 91.25 81 THR A C 1
ATOM 586 O O . THR A 1 81 ? 4.341 4.379 -7.331 1.00 91.25 81 THR A O 1
ATOM 589 N N . VAL A 1 82 ? 2.689 4.959 -8.740 1.00 91.38 82 VAL A N 1
ATOM 590 C CA . VAL A 1 82 ? 3.245 4.288 -9.914 1.00 91.38 82 VAL A CA 1
ATOM 591 C C . VAL A 1 82 ? 4.055 5.305 -10.696 1.00 91.38 82 VAL A C 1
ATOM 593 O O . VAL A 1 82 ? 3.508 6.312 -11.154 1.00 91.38 82 VAL A O 1
ATOM 596 N N . LEU A 1 83 ? 5.343 5.033 -10.846 1.00 88.50 83 LEU A N 1
ATOM 597 C CA . LEU A 1 83 ? 6.294 5.880 -11.547 1.00 88.50 83 LEU A CA 1
ATOM 598 C C . LEU A 1 83 ? 6.627 5.248 -12.894 1.00 88.50 83 LEU A C 1
ATOM 600 O O . LEU A 1 83 ? 6.953 4.062 -12.973 1.00 88.50 83 LEU A O 1
ATOM 604 N N . ASP A 1 84 ? 6.557 6.053 -13.946 1.00 85.75 84 ASP A N 1
ATOM 605 C CA . ASP A 1 84 ? 7.156 5.704 -15.228 1.00 85.75 84 ASP A CA 1
ATOM 606 C C . ASP A 1 84 ? 8.623 6.151 -15.200 1.00 85.75 84 ASP A C 1
ATOM 608 O O . ASP A 1 84 ? 8.930 7.343 -15.062 1.00 85.75 84 ASP A O 1
ATOM 612 N N . ASN A 1 85 ? 9.537 5.183 -15.260 1.00 73.94 85 ASN A N 1
ATOM 613 C CA . ASN A 1 85 ? 10.962 5.457 -15.206 1.00 73.94 85 ASN A CA 1
ATOM 614 C C . ASN A 1 85 ? 11.460 5.573 -16.645 1.00 73.94 85 ASN A C 1
ATOM 616 O O . ASN A 1 85 ? 11.615 4.570 -17.338 1.00 73.94 85 ASN A O 1
ATOM 620 N N . ASN A 1 86 ? 11.787 6.805 -17.041 1.00 67.50 86 ASN A N 1
ATOM 621 C CA . ASN A 1 86 ? 12.362 7.213 -18.326 1.00 67.50 86 ASN A CA 1
ATOM 622 C C . ASN A 1 86 ? 11.403 7.689 -19.435 1.00 67.50 86 ASN A C 1
ATOM 624 O O . ASN A 1 86 ? 11.893 8.074 -20.499 1.00 67.50 86 ASN A O 1
ATOM 628 N N . CYS A 1 87 ? 10.084 7.770 -19.234 1.00 64.69 87 CYS A N 1
ATOM 629 C CA . CYS A 1 87 ? 9.260 8.638 -20.093 1.00 64.69 87 CYS A CA 1
ATOM 630 C C . CYS A 1 87 ? 9.767 10.094 -20.017 1.00 64.69 87 CYS A C 1
ATOM 632 O O . CYS A 1 87 ? 10.435 10.450 -19.054 1.00 64.69 87 CYS A O 1
ATOM 634 N N . SER A 1 88 ? 9.476 10.945 -21.014 1.00 64.88 88 SER A N 1
ATOM 635 C CA . SER A 1 88 ? 10.099 12.268 -21.273 1.00 64.88 88 SER A CA 1
ATOM 636 C C . SER A 1 88 ? 10.298 13.229 -20.078 1.00 64.88 88 SER A C 1
ATOM 638 O O . SER A 1 88 ? 11.049 14.191 -20.209 1.00 64.88 88 SER A O 1
ATOM 640 N N . ASN A 1 89 ? 9.677 12.967 -18.924 1.00 61.00 89 ASN A N 1
ATOM 641 C CA . ASN A 1 89 ? 10.099 13.455 -17.613 1.00 61.00 89 ASN A CA 1
ATOM 642 C C . ASN A 1 89 ? 10.321 12.250 -16.677 1.00 61.00 89 ASN A C 1
ATOM 644 O O . ASN A 1 89 ? 9.368 11.558 -16.326 1.00 61.00 89 ASN A O 1
ATOM 648 N N . GLN A 1 90 ? 11.576 11.997 -16.301 1.00 62.81 90 GLN A N 1
ATOM 649 C CA . GLN A 1 90 ? 11.987 10.905 -15.408 1.00 62.81 90 GLN A CA 1
ATOM 650 C C . GLN A 1 90 ? 11.147 10.865 -14.121 1.00 62.81 90 GLN A C 1
ATOM 652 O O . GLN A 1 90 ? 10.870 11.918 -13.544 1.00 62.81 90 GLN A O 1
ATOM 657 N N . ASN A 1 91 ? 10.803 9.663 -13.644 1.00 66.06 91 ASN A N 1
ATOM 658 C CA . ASN A 1 91 ? 10.054 9.431 -12.402 1.00 66.06 91 ASN A CA 1
ATOM 659 C C . ASN A 1 91 ? 8.704 10.170 -12.361 1.00 66.06 91 ASN A C 1
ATOM 661 O O . ASN A 1 91 ? 8.305 10.712 -11.326 1.00 66.06 91 ASN A O 1
ATOM 665 N N . GLN A 1 92 ? 7.988 10.231 -13.487 1.00 76.50 92 GLN A N 1
ATOM 666 C CA . GLN A 1 92 ? 6.666 10.844 -13.499 1.00 76.50 92 GLN A CA 1
ATOM 667 C C . GLN A 1 92 ? 5.655 9.920 -12.813 1.00 76.50 92 GLN A C 1
ATOM 669 O O . GLN A 1 92 ? 5.408 8.795 -13.255 1.00 76.50 92 GLN A O 1
ATOM 674 N N . ALA A 1 93 ? 5.027 10.432 -11.753 1.00 79.12 93 ALA A N 1
ATOM 675 C CA . ALA A 1 93 ? 3.874 9.799 -11.131 1.00 79.12 93 ALA A CA 1
ATOM 676 C C . ALA A 1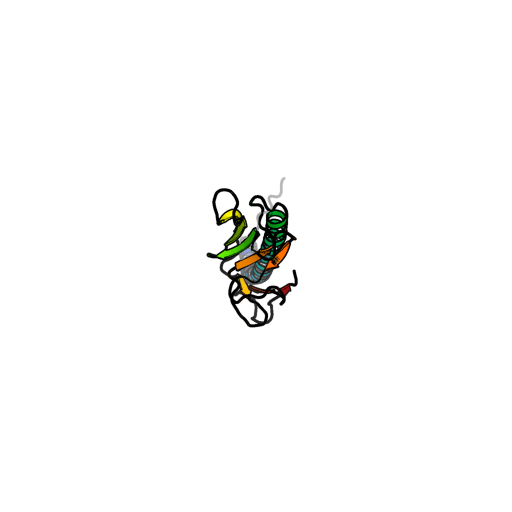 93 ? 2.741 9.687 -12.160 1.00 79.12 93 ALA A C 1
ATOM 678 O O . ALA A 1 93 ? 2.143 10.686 -12.559 1.00 79.12 93 ALA A O 1
ATOM 679 N N . THR A 1 94 ? 2.460 8.466 -12.607 1.00 81.12 94 THR A N 1
ATOM 680 C CA . THR A 1 94 ? 1.371 8.197 -13.549 1.00 81.12 94 THR A CA 1
ATOM 681 C C . THR A 1 94 ? 0.050 8.080 -12.800 1.00 81.12 94 THR A C 1
ATOM 683 O O . THR A 1 94 ? -0.974 8.569 -13.264 1.00 81.12 94 THR A O 1
ATOM 686 N N . ASN A 1 95 ? 0.066 7.424 -11.637 1.00 87.81 95 ASN A N 1
ATOM 687 C CA . ASN A 1 95 ? -1.096 7.259 -10.769 1.00 87.81 95 ASN A CA 1
ATOM 688 C C . ASN A 1 95 ? -0.661 7.190 -9.305 1.00 87.81 95 ASN A C 1
ATOM 690 O O . ASN A 1 95 ? 0.432 6.711 -9.000 1.00 87.81 95 ASN A O 1
ATOM 694 N N . THR A 1 96 ? -1.555 7.606 -8.412 1.00 90.50 96 THR A N 1
ATOM 695 C CA . THR A 1 96 ? -1.343 7.567 -6.965 1.00 90.50 96 THR A CA 1
ATOM 696 C C . THR A 1 96 ? -2.579 7.005 -6.272 1.00 90.50 96 THR A C 1
ATOM 698 O O . THR A 1 96 ? -3.701 7.387 -6.597 1.00 90.50 96 THR A O 1
ATOM 701 N N . PHE A 1 97 ? -2.368 6.123 -5.299 1.00 90.81 97 PHE A N 1
ATOM 702 C CA . PHE A 1 97 ? -3.403 5.526 -4.465 1.00 90.81 97 PHE A CA 1
ATOM 703 C C . PHE A 1 97 ? -3.174 5.919 -3.007 1.00 90.81 97 PHE A C 1
ATOM 705 O O . PHE A 1 97 ? -2.085 5.715 -2.468 1.00 90.81 97 PHE A O 1
ATOM 712 N N . ASP A 1 98 ? -4.203 6.461 -2.361 1.00 90.44 98 ASP A N 1
ATOM 713 C CA . ASP A 1 98 ? -4.147 6.810 -0.943 1.00 90.44 98 ASP A CA 1
ATOM 714 C C . ASP A 1 98 ? -4.406 5.583 -0.063 1.00 90.44 98 ASP A C 1
ATOM 716 O O . ASP A 1 98 ? -5.457 4.933 -0.150 1.00 90.44 98 ASP A O 1
ATOM 720 N N . ILE A 1 99 ? -3.461 5.315 0.834 1.00 88.75 99 ILE A N 1
ATOM 721 C CA . ILE A 1 99 ? -3.521 4.264 1.845 1.00 88.75 99 ILE A CA 1
ATOM 722 C C . ILE A 1 99 ? -3.650 4.909 3.229 1.00 88.75 99 ILE A C 1
ATOM 724 O O . ILE A 1 99 ? -3.210 6.030 3.464 1.00 88.75 99 ILE A O 1
ATOM 728 N N . SER A 1 100 ? -4.301 4.217 4.163 1.00 86.50 100 SER A N 1
ATOM 729 C CA . SER A 1 100 ? -4.416 4.687 5.546 1.00 86.50 100 SER A CA 1
ATOM 730 C C . SER A 1 100 ? -3.044 4.789 6.224 1.00 86.50 100 SER A C 1
ATOM 732 O O . SER A 1 100 ? -2.182 3.928 6.046 1.00 86.50 100 SER A O 1
ATOM 734 N N . ALA A 1 101 ? -2.872 5.806 7.076 1.00 83.69 101 ALA A N 1
ATOM 735 C CA . ALA A 1 101 ? -1.677 5.984 7.906 1.00 83.69 101 ALA A CA 1
ATOM 736 C C . ALA A 1 101 ? -1.419 4.831 8.886 1.00 83.69 101 ALA A C 1
ATOM 738 O O . ALA A 1 101 ? -0.323 4.689 9.421 1.00 83.69 101 ALA A O 1
ATOM 739 N N . LYS A 1 102 ? -2.443 4.008 9.121 1.00 84.88 102 LYS A N 1
ATOM 740 C CA . LYS A 1 102 ? -2.405 2.858 10.022 1.00 84.88 102 LYS A CA 1
ATOM 741 C C . LYS A 1 102 ? -1.908 1.578 9.357 1.00 84.88 102 LYS A C 1
ATOM 743 O O . LYS A 1 102 ? -1.780 0.573 10.052 1.00 84.88 102 LYS A O 1
ATOM 748 N N . ILE A 1 103 ? -1.666 1.602 8.046 1.00 86.69 103 ILE A N 1
ATOM 749 C CA . ILE A 1 103 ? -1.193 0.446 7.291 1.00 86.69 103 ILE A CA 1
ATOM 750 C C . ILE A 1 103 ? 0.327 0.474 7.179 1.00 86.69 103 ILE A C 1
ATOM 752 O O . ILE A 1 103 ? 0.908 1.469 6.744 1.00 86.69 103 ILE A O 1
ATOM 756 N N . THR A 1 104 ? 0.941 -0.661 7.493 1.00 84.00 104 THR A N 1
ATOM 757 C CA . THR A 1 104 ? 2.362 -0.921 7.266 1.00 84.00 104 THR A CA 1
ATOM 758 C C . THR A 1 104 ? 2.495 -2.097 6.311 1.00 84.00 104 THR A C 1
ATOM 760 O O . THR A 1 104 ? 1.816 -3.110 6.477 1.00 84.00 104 THR A O 1
ATOM 763 N N . ILE A 1 105 ? 3.367 -1.961 5.315 1.00 83.50 105 ILE A N 1
ATOM 764 C CA . ILE A 1 105 ? 3.691 -3.015 4.353 1.00 83.50 105 ILE A CA 1
ATOM 765 C C . ILE A 1 105 ? 5.131 -3.440 4.636 1.00 83.50 105 ILE A C 1
ATOM 767 O O . ILE A 1 105 ? 6.040 -2.605 4.586 1.00 83.50 105 ILE A O 1
ATOM 771 N N . THR A 1 106 ? 5.331 -4.710 4.969 1.00 81.56 106 THR A N 1
ATOM 772 C CA . THR A 1 106 ? 6.656 -5.286 5.226 1.00 81.56 106 THR A CA 1
ATOM 773 C C . THR A 1 106 ? 6.878 -6.553 4.413 1.00 81.56 106 THR A C 1
ATOM 775 O O . THR A 1 106 ? 5.921 -7.137 3.918 1.0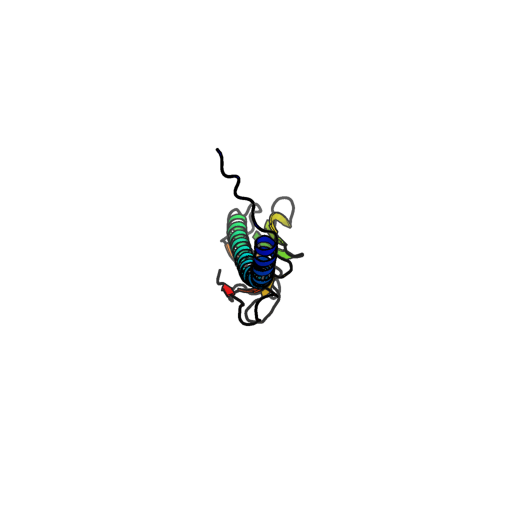0 81.56 106 THR A O 1
ATOM 778 N N . ASP A 1 107 ? 8.122 -7.001 4.284 1.00 75.50 107 ASP A N 1
ATOM 779 C CA . ASP A 1 107 ? 8.430 -8.361 3.822 1.00 75.50 107 ASP A CA 1
ATOM 780 C C . ASP A 1 107 ? 8.445 -9.364 4.997 1.00 75.50 107 ASP A C 1
ATOM 782 O O . ASP A 1 107 ? 8.185 -9.010 6.155 1.00 75.50 107 ASP A O 1
ATOM 786 N N . GLU A 1 108 ? 8.770 -10.628 4.707 1.00 73.56 108 GLU A N 1
ATOM 787 C CA . GLU A 1 108 ? 8.949 -11.670 5.730 1.00 73.56 108 GLU A CA 1
ATOM 788 C C . GLU A 1 108 ? 10.126 -11.407 6.684 1.00 73.56 108 GLU A C 1
ATOM 790 O O . GLU A 1 108 ? 10.157 -11.948 7.789 1.00 73.56 108 GLU A O 1
ATOM 795 N N . GLN A 1 109 ? 11.075 -10.558 6.291 1.00 71.81 109 GLN A N 1
ATOM 796 C CA . GLN A 1 109 ? 12.233 -10.156 7.093 1.00 71.81 109 GLN A CA 1
ATOM 797 C C . GLN A 1 109 ? 11.972 -8.860 7.887 1.00 71.81 109 GLN A C 1
ATOM 799 O O . GLN A 1 109 ? 12.868 -8.346 8.553 1.00 71.81 109 GLN A O 1
ATOM 804 N N . SER A 1 110 ? 10.730 -8.357 7.880 1.00 71.69 110 SER A N 1
ATOM 805 C CA . SER A 1 110 ? 10.298 -7.111 8.531 1.00 71.69 110 SER A CA 1
ATOM 806 C C . SER A 1 110 ? 10.935 -5.826 7.982 1.00 71.69 110 SER A C 1
ATOM 808 O O . SER A 1 110 ? 10.894 -4.785 8.646 1.00 71.69 110 SER A O 1
ATOM 810 N N . HIS A 1 111 ? 11.477 -5.843 6.765 1.00 74.75 111 HIS A N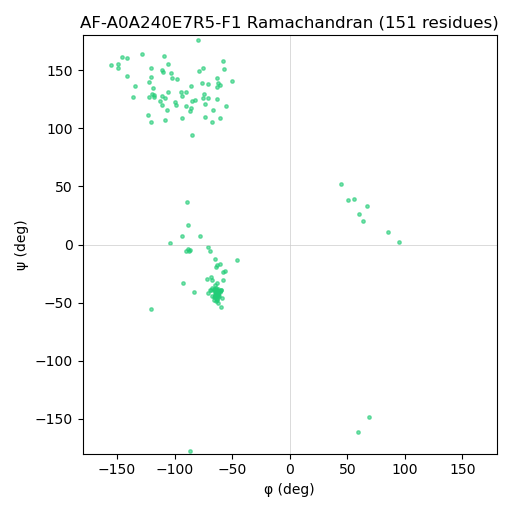 1
ATOM 811 C CA . HIS A 1 111 ? 11.872 -4.618 6.081 1.00 74.75 111 HIS A CA 1
ATOM 812 C C . HIS A 1 111 ? 10.635 -3.837 5.652 1.00 74.75 111 HIS A C 1
ATOM 814 O O . HIS A 1 111 ? 9.660 -4.403 5.163 1.00 74.75 111 HIS A O 1
ATOM 820 N N . ILE A 1 112 ? 10.676 -2.517 5.825 1.00 78.94 112 ILE A N 1
ATOM 821 C CA . ILE A 1 112 ? 9.591 -1.634 5.399 1.00 78.94 112 ILE A CA 1
ATOM 822 C C . ILE A 1 112 ? 9.662 -1.479 3.886 1.00 78.94 112 ILE A C 1
ATOM 824 O O . ILE A 1 112 ? 10.692 -1.077 3.340 1.00 78.94 112 ILE A O 1
ATOM 828 N N . PHE A 1 113 ? 8.542 -1.755 3.228 1.00 81.00 113 PHE A N 1
ATOM 829 C CA . PHE A 1 113 ? 8.401 -1.560 1.800 1.00 81.00 113 PHE A CA 1
ATOM 830 C C . PHE A 1 113 ? 8.543 -0.074 1.429 1.00 81.00 113 PHE A C 1
ATOM 832 O O . PHE A 1 113 ? 7.825 0.773 1.964 1.00 81.00 113 PHE A O 1
ATOM 839 N N . LYS A 1 114 ? 9.465 0.236 0.508 1.00 83.25 114 LYS A N 1
ATOM 840 C CA . LYS A 1 114 ? 9.693 1.596 -0.012 1.00 83.25 114 LYS A CA 1
ATOM 841 C C . LYS A 1 114 ? 9.483 1.679 -1.512 1.00 83.25 114 LYS A C 1
ATOM 843 O O . LYS A 1 114 ? 8.689 2.493 -1.965 1.00 83.25 114 LYS A O 1
ATOM 848 N N . GLU A 1 115 ? 10.180 0.850 -2.283 1.00 85.50 115 GLU A N 1
ATOM 849 C CA . GLU A 1 115 ? 10.068 0.847 -3.738 1.00 85.50 115 GLU A CA 1
ATOM 850 C C . GLU A 1 115 ? 10.448 -0.518 -4.324 1.00 85.50 115 GLU A C 1
ATOM 852 O O . GLU A 1 115 ? 11.222 -1.265 -3.737 1.00 85.50 115 GLU A O 1
ATOM 857 N N . PHE A 1 116 ? 9.916 -0.839 -5.501 1.00 85.56 116 PHE A N 1
ATOM 858 C CA . PHE A 1 116 ? 10.372 -1.933 -6.362 1.00 85.56 116 PHE A CA 1
ATOM 859 C C . PHE A 1 116 ? 10.129 -1.590 -7.821 1.00 85.56 116 PHE A C 1
ATOM 861 O O . PHE A 1 116 ? 9.255 -0.785 -8.155 1.00 85.56 116 PHE A O 1
ATOM 868 N N . GLY A 1 117 ? 10.922 -2.204 -8.692 1.00 87.69 117 GLY A N 1
ATOM 869 C CA . GLY A 1 117 ? 10.893 -1.959 -10.122 1.00 87.69 117 GLY A CA 1
ATOM 870 C C . GLY A 1 117 ? 10.326 -3.120 -10.926 1.00 87.69 117 GLY A C 1
ATOM 871 O O . GLY A 1 117 ? 10.308 -4.261 -10.477 1.00 87.69 117 GLY A O 1
ATOM 872 N N . PHE A 1 118 ? 9.943 -2.819 -12.160 1.00 89.06 118 PHE A N 1
ATOM 873 C CA . PHE A 1 118 ? 9.675 -3.786 -13.214 1.00 89.06 118 PHE A CA 1
ATOM 874 C C . PHE A 1 118 ? 10.580 -3.506 -14.413 1.00 89.06 118 PHE A C 1
ATOM 876 O O . PHE A 1 118 ? 10.791 -2.341 -14.768 1.00 89.06 118 PHE A O 1
ATOM 883 N N . ASN A 1 119 ? 11.102 -4.557 -15.043 1.00 89.25 119 ASN A N 1
ATOM 884 C CA . ASN A 1 119 ? 11.846 -4.451 -16.299 1.00 89.25 119 ASN A CA 1
ATOM 885 C C . ASN A 1 119 ? 10.893 -4.322 -17.503 1.00 89.25 119 ASN A C 1
ATOM 887 O O . ASN A 1 119 ? 9.673 -4.417 -17.363 1.00 89.25 119 ASN A O 1
ATOM 891 N N . SER A 1 120 ? 11.434 -4.126 -18.708 1.00 88.75 120 SER A N 1
ATOM 892 C CA . SER A 1 120 ? 10.622 -3.938 -19.921 1.00 88.75 120 SER A CA 1
ATOM 893 C C . SER A 1 120 ? 9.855 -5.180 -20.396 1.00 88.75 120 SER A C 1
ATOM 895 O O . SER A 1 120 ? 9.037 -5.073 -21.308 1.00 88.75 120 SER A O 1
ATOM 897 N N . VAL A 1 121 ? 10.063 -6.341 -19.764 1.00 88.50 121 VAL A N 1
ATOM 898 C CA . VAL A 1 121 ? 9.256 -7.558 -19.966 1.00 88.50 121 VAL A CA 1
ATOM 899 C C . VAL A 1 121 ? 8.272 -7.821 -18.816 1.00 88.50 121 VAL A C 1
ATOM 901 O O . VAL A 1 121 ? 7.500 -8.774 -18.874 1.00 88.50 121 VAL A O 1
ATOM 904 N N . GLY A 1 122 ? 8.226 -6.943 -17.808 1.00 85.25 122 GLY A N 1
ATOM 905 C CA . GLY A 1 122 ? 7.296 -7.022 -16.681 1.00 85.25 122 GLY A CA 1
ATOM 906 C C . GLY A 1 122 ? 7.755 -7.916 -15.526 1.00 85.25 122 GLY A C 1
ATOM 907 O O . GLY A 1 122 ? 6.956 -8.181 -14.625 1.00 85.25 122 GLY A O 1
ATOM 908 N N . GLU A 1 123 ? 9.011 -8.362 -15.524 1.00 87.19 123 GLU A N 1
ATOM 909 C CA . GLU A 1 123 ? 9.611 -9.067 -14.389 1.00 87.19 123 GLU A CA 1
ATOM 910 C C . GLU A 1 123 ? 10.022 -8.074 -13.303 1.00 87.19 123 GLU A C 1
ATOM 912 O O . GLU A 1 123 ? 10.371 -6.923 -13.580 1.00 87.19 123 GLU A O 1
ATOM 917 N N . ILE A 1 124 ? 9.981 -8.531 -12.055 1.00 86.19 124 ILE A N 1
ATOM 918 C CA . ILE A 1 124 ? 10.306 -7.720 -10.886 1.00 86.19 124 ILE A CA 1
ATOM 919 C C . ILE A 1 124 ? 11.823 -7.532 -10.812 1.00 86.19 124 ILE A C 1
ATOM 921 O O . ILE A 1 124 ? 12.587 -8.494 -10.845 1.00 86.19 124 ILE A O 1
ATOM 925 N N . ILE A 1 125 ? 12.257 -6.282 -10.669 1.00 83.81 125 ILE A N 1
ATOM 926 C CA . ILE A 1 125 ? 13.637 -5.929 -10.351 1.00 83.81 125 ILE A CA 1
ATOM 927 C C . ILE A 1 125 ? 13.670 -5.434 -8.910 1.00 83.81 125 ILE A C 1
ATOM 929 O O . ILE A 1 125 ? 12.967 -4.482 -8.552 1.00 83.81 125 ILE A O 1
ATOM 933 N N . LYS A 1 126 ? 14.537 -6.049 -8.100 1.00 73.81 126 LYS A N 1
ATOM 934 C CA . LYS A 1 126 ? 14.861 -5.565 -6.758 1.00 73.81 126 LYS A CA 1
ATOM 935 C C . LYS A 1 126 ? 15.340 -4.113 -6.847 1.00 73.81 126 LYS A C 1
ATOM 937 O O . LYS A 1 126 ? 16.334 -3.814 -7.510 1.00 73.81 126 LYS A O 1
ATOM 942 N N . LYS A 1 127 ? 14.612 -3.214 -6.189 1.00 67.06 127 LYS A N 1
ATOM 943 C CA . LYS A 1 127 ? 15.000 -1.819 -5.987 1.00 67.06 127 LYS A CA 1
ATOM 944 C C . LYS A 1 127 ? 15.125 -1.637 -4.477 1.00 67.06 127 LYS A C 1
ATOM 946 O O . LYS A 1 127 ? 14.242 -2.062 -3.744 1.00 67.06 127 LYS A O 1
ATOM 951 N N . ASP A 1 128 ? 16.256 -1.103 -4.026 1.00 63.31 128 ASP A N 1
ATOM 952 C CA . ASP A 1 128 ? 16.663 -1.104 -2.613 1.00 63.31 128 ASP A CA 1
ATOM 953 C C . ASP A 1 128 ? 16.806 -2.513 -2.003 1.00 63.31 128 ASP A C 1
ATOM 955 O O . ASP A 1 128 ? 16.987 -3.498 -2.718 1.00 63.31 128 ASP A O 1
ATOM 959 N N . ASP A 1 129 ? 16.797 -2.621 -0.671 1.00 58.50 129 ASP A N 1
ATOM 960 C CA . ASP A 1 129 ? 17.007 -3.886 0.045 1.00 58.50 129 ASP A CA 1
ATOM 961 C C . ASP A 1 129 ? 15.768 -4.799 0.072 1.00 58.50 129 ASP A C 1
ATOM 963 O O . ASP A 1 129 ? 15.759 -5.846 0.712 1.00 58.50 129 ASP A O 1
ATOM 967 N N . PHE A 1 130 ? 14.727 -4.425 -0.670 1.00 63.75 130 PHE A N 1
ATOM 968 C CA . PHE A 1 130 ? 13.420 -5.0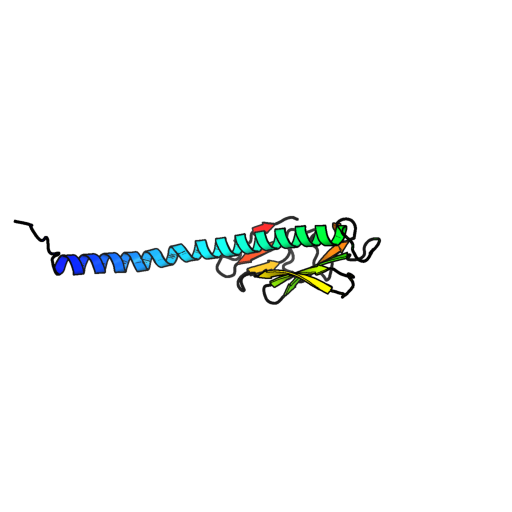55 -0.627 1.00 63.75 130 PHE A CA 1
ATOM 969 C C . PHE A 1 130 ? 13.239 -6.062 -1.772 1.00 63.75 130 PHE A C 1
ATOM 971 O O . PHE A 1 130 ? 13.316 -5.699 -2.946 1.00 63.75 130 PHE A O 1
ATOM 978 N N . ASP A 1 131 ? 12.997 -7.332 -1.442 1.00 61.44 131 ASP A N 1
ATOM 979 C CA . ASP A 1 131 ? 12.800 -8.404 -2.423 1.00 61.44 131 ASP A CA 1
ATOM 980 C C . ASP A 1 131 ? 11.334 -8.859 -2.465 1.00 61.44 131 ASP A C 1
ATOM 982 O O . ASP A 1 131 ? 10.849 -9.559 -1.573 1.00 61.44 131 ASP A O 1
ATOM 986 N N . LEU A 1 132 ? 10.629 -8.485 -3.537 1.00 62.62 132 LEU A N 1
ATOM 987 C CA . LEU A 1 132 ? 9.256 -8.935 -3.795 1.00 62.62 132 LEU A CA 1
ATOM 988 C C . LEU A 1 132 ? 9.153 -10.414 -4.195 1.00 62.62 132 LEU A C 1
ATOM 990 O O . LEU A 1 132 ? 8.046 -10.908 -4.380 1.00 62.62 132 LEU A O 1
ATOM 994 N N . SER A 1 133 ? 10.274 -11.131 -4.319 1.00 59.41 133 SER A N 1
ATOM 995 C CA . SER A 1 133 ? 10.264 -12.596 -4.441 1.00 59.41 133 SER A CA 1
ATOM 996 C C . SER A 1 133 ? 9.741 -13.275 -3.167 1.00 59.41 133 SER A C 1
ATOM 998 O O . SER A 1 133 ? 9.461 -14.471 -3.180 1.00 59.41 133 SER A O 1
ATOM 1000 N N . SER A 1 134 ? 9.624 -12.522 -2.066 1.00 64.75 134 SER A N 1
ATOM 1001 C CA . SER A 1 134 ? 8.972 -12.940 -0.826 1.00 64.75 134 SER A CA 1
ATOM 1002 C C . SER A 1 134 ? 7.580 -12.304 -0.689 1.00 64.75 134 SER A C 1
ATOM 1004 O O . SER A 1 134 ? 7.373 -11.179 -1.156 1.00 64.75 134 SER A O 1
ATOM 1006 N N . PRO A 1 135 ? 6.609 -12.992 -0.059 1.00 70.75 135 PRO A N 1
ATOM 1007 C CA . PRO A 1 135 ? 5.274 -12.442 0.135 1.00 70.75 135 PRO A CA 1
ATOM 1008 C C . PRO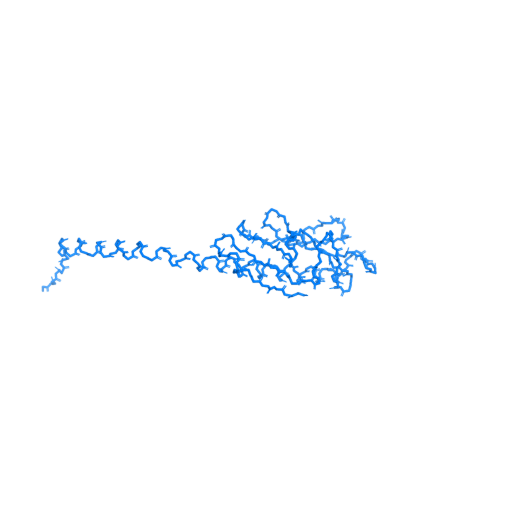 A 1 135 ? 5.317 -11.158 0.968 1.00 70.75 135 PRO A C 1
ATOM 1010 O O . PRO A 1 135 ? 5.983 -11.084 2.004 1.00 70.75 135 PRO A O 1
ATOM 1013 N N . LEU A 1 136 ? 4.542 -10.159 0.546 1.00 77.88 136 LEU A N 1
ATOM 1014 C CA . LEU A 1 136 ? 4.330 -8.942 1.323 1.00 77.88 136 LEU A CA 1
ATOM 1015 C C . LEU A 1 136 ? 3.362 -9.229 2.464 1.00 77.88 136 LEU A C 1
ATOM 1017 O O . LEU A 1 136 ? 2.336 -9.882 2.284 1.00 77.88 136 LEU A O 1
ATOM 1021 N N . ILE A 1 137 ? 3.658 -8.678 3.630 1.00 81.38 137 ILE A N 1
ATOM 1022 C CA . ILE A 1 137 ? 2.801 -8.706 4.805 1.00 81.38 137 ILE A CA 1
ATOM 1023 C C . ILE A 1 137 ? 2.207 -7.312 4.976 1.00 81.38 137 ILE A C 1
ATOM 1025 O O . ILE A 1 137 ? 2.923 -6.343 5.236 1.00 81.38 137 ILE A O 1
ATOM 1029 N N . ILE A 1 138 ? 0.885 -7.206 4.842 1.00 84.25 138 ILE A N 1
ATOM 1030 C CA . ILE A 1 138 ? 0.157 -5.957 5.082 1.00 84.25 138 ILE A CA 1
ATOM 1031 C C . ILE A 1 138 ? -0.452 -6.027 6.478 1.00 84.25 138 ILE A C 1
ATOM 1033 O O . ILE A 1 138 ? -1.220 -6.937 6.788 1.00 84.25 138 ILE A O 1
ATOM 1037 N N . LYS A 1 139 ? -0.118 -5.056 7.330 1.00 84.38 139 LYS A N 1
ATOM 1038 C CA . LYS A 1 139 ? -0.608 -4.971 8.711 1.00 84.38 139 LYS A CA 1
ATOM 1039 C C . LYS A 1 139 ? -1.364 -3.672 8.942 1.00 84.38 139 LYS A C 1
ATOM 1041 O O . LYS A 1 139 ? -0.965 -2.629 8.434 1.00 84.38 139 LYS A O 1
ATOM 1046 N N . HIS A 1 140 ? -2.411 -3.727 9.763 1.00 84.81 140 HIS A N 1
ATOM 1047 C CA . HIS A 1 140 ? -3.125 -2.552 10.260 1.00 84.81 140 HIS A CA 1
ATOM 1048 C C . HIS A 1 140 ? -2.873 -2.386 11.767 1.00 84.81 140 HIS A C 1
ATOM 1050 O O . HIS A 1 140 ? -3.126 -3.310 12.534 1.00 84.81 140 HIS A O 1
ATOM 1056 N N . SER A 1 141 ? -2.438 -1.206 12.217 1.00 78.50 141 SER A N 1
ATOM 1057 C CA . SER A 1 141 ? -2.009 -0.956 13.609 1.00 78.50 141 SER A CA 1
ATOM 1058 C C . SER A 1 141 ? -3.096 -1.117 14.682 1.00 78.50 141 SER A C 1
ATOM 1060 O O . SER A 1 141 ? -2.786 -1.242 15.863 1.00 78.50 141 SER A O 1
ATOM 1062 N N . GLY A 1 142 ? -4.371 -1.100 14.287 1.00 69.94 142 GLY A N 1
ATOM 1063 C CA . GLY A 1 142 ? -5.521 -1.370 15.163 1.00 69.94 142 GLY A CA 1
ATOM 1064 C C . GLY A 1 142 ? -5.929 -2.847 15.271 1.00 69.94 142 GLY A C 1
ATOM 1065 O O . GLY A 1 142 ? -6.865 -3.146 16.008 1.00 69.94 142 GLY A O 1
ATOM 1066 N N . LEU A 1 143 ? -5.279 -3.749 14.528 1.00 69.81 143 LEU A N 1
ATOM 1067 C CA . LEU A 1 143 ? -5.459 -5.203 14.618 1.00 69.81 143 LEU A CA 1
ATOM 1068 C C . LEU A 1 143 ? -4.239 -5.819 15.333 1.00 69.81 143 LEU A C 1
ATOM 1070 O O . LEU A 1 143 ? -3.166 -5.221 15.354 1.00 69.81 143 LEU A O 1
ATOM 1074 N N . SER A 1 144 ? -4.396 -6.992 15.955 1.00 63.84 144 SER A N 1
ATOM 1075 C CA . SER A 1 144 ? -3.291 -7.700 16.629 1.00 63.84 144 SER A CA 1
ATOM 1076 C C . SER A 1 144 ? -2.116 -7.978 15.678 1.00 63.84 144 SER A C 1
ATOM 1078 O O . SER A 1 144 ? -2.343 -8.206 14.494 1.00 63.84 144 SER A O 1
ATOM 1080 N N . GLU A 1 145 ? -0.876 -8.045 16.183 1.00 55.00 145 GLU A N 1
ATOM 1081 C CA . GLU A 1 145 ? 0.348 -8.248 15.371 1.00 55.00 145 GLU A CA 1
ATOM 1082 C C . GLU A 1 145 ? 0.351 -9.506 14.480 1.00 55.00 145 GLU A C 1
ATOM 1084 O O . GLU A 1 145 ? 1.072 -9.531 13.475 1.00 55.00 145 GLU A O 1
ATOM 1089 N N . ASP A 1 146 ? -0.469 -10.502 14.831 1.00 53.25 146 ASP A N 1
ATOM 1090 C CA . ASP A 1 146 ? -0.667 -11.773 14.118 1.00 53.25 146 ASP A CA 1
ATOM 1091 C C . ASP A 1 146 ? -1.748 -11.702 13.015 1.00 53.25 146 ASP A C 1
ATOM 1093 O O . ASP A 1 146 ? -1.939 -12.639 12.253 1.00 53.25 146 ASP A O 1
ATOM 1097 N N . ALA A 1 147 ? -2.454 -10.572 12.889 1.00 57.66 147 ALA A N 1
ATOM 1098 C CA . ALA A 1 147 ? -3.499 -10.354 11.881 1.00 57.66 147 ALA A CA 1
ATOM 1099 C C . ALA A 1 147 ? -2.953 -9.791 10.553 1.00 57.66 147 ALA A C 1
ATOM 1101 O O . ALA A 1 147 ? -3.703 -9.222 9.761 1.00 57.66 147 ALA A O 1
ATOM 1102 N N . GLY A 1 148 ? -1.639 -9.881 10.330 1.00 60.12 148 GLY A N 1
ATOM 1103 C CA . GLY A 1 148 ? -1.033 -9.490 9.062 1.00 60.12 148 GLY A CA 1
ATOM 1104 C C . GLY A 1 148 ? -1.396 -10.485 7.969 1.00 60.12 148 GLY A C 1
ATOM 1105 O O . GLY A 1 148 ? -1.150 -11.680 8.120 1.00 60.12 148 GLY A O 1
ATOM 1106 N N . GLU A 1 149 ? -1.950 -10.003 6.862 1.00 70.62 149 GLU A N 1
ATOM 1107 C CA . GLU A 1 149 ? -2.259 -10.863 5.722 1.00 70.62 149 GLU A CA 1
ATOM 1108 C C . GLU A 1 149 ? -1.060 -10.920 4.770 1.00 70.62 149 GLU A C 1
ATOM 1110 O O . GLU A 1 149 ? -0.465 -9.890 4.431 1.00 70.62 149 GLU A O 1
ATOM 1115 N N . LYS A 1 150 ? -0.688 -12.148 4.383 1.00 71.12 150 LYS A N 1
ATOM 1116 C CA . LYS A 1 150 ? 0.383 -12.430 3.423 1.00 71.12 150 LYS A CA 1
ATOM 1117 C C . LYS A 1 150 ? -0.160 -12.380 2.002 1.00 71.12 150 LYS A C 1
ATOM 1119 O O . LYS A 1 150 ? -1.200 -12.973 1.720 1.00 71.12 150 LYS A O 1
ATOM 1124 N N . TYR A 1 151 ? 0.592 -11.750 1.110 1.00 64.50 151 TYR A N 1
ATOM 1125 C CA . TYR A 1 151 ? 0.225 -11.591 -0.288 1.00 64.50 151 TYR A CA 1
ATOM 1126 C C . TYR A 1 151 ? 1.413 -11.863 -1.213 1.00 64.50 151 TYR A C 1
ATOM 11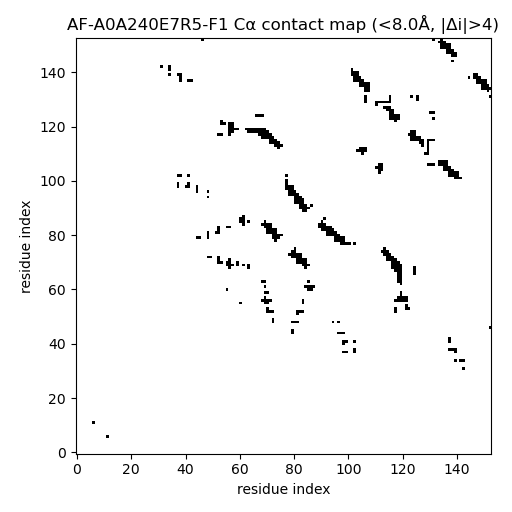28 O O . TYR A 1 151 ? 2.477 -11.265 -1.059 1.00 64.50 151 TYR A O 1
ATOM 1136 N N . GLU A 1 152 ? 1.210 -12.755 -2.181 1.00 65.81 152 GLU A N 1
ATOM 1137 C CA . GLU A 1 152 ? 2.156 -13.079 -3.259 1.00 65.81 152 GLU A CA 1
ATOM 1138 C C . GLU A 1 152 ? 1.713 -12.385 -4.563 1.00 65.81 152 GLU A C 1
ATOM 1140 O O . GLU A 1 152 ? 0.507 -12.257 -4.810 1.00 65.81 152 GLU A O 1
ATOM 1145 N N . PHE A 1 153 ? 2.666 -11.915 -5.381 1.00 61.41 153 PHE A N 1
ATOM 1146 C CA . PHE A 1 153 ? 2.419 -11.052 -6.554 1.00 61.41 153 PHE A CA 1
ATOM 1147 C C . PHE A 1 153 ? 3.211 -11.451 -7.807 1.00 61.41 153 PHE A C 1
ATOM 1149 O O . PHE A 1 153 ? 4.308 -12.022 -7.649 1.00 61.41 153 PHE A O 1
#

Nearest PDB structures (foldseek):
  4hxw-assembly1_A  TM=4.544E-01  e=3.228E+00  Enterococcus faecalis V583
  4ksg-assembly1_A  TM=4.511E-01  e=3.890E+00  Enterococcus faecalis V583
  1xb2-assembly1_B  TM=2.198E-01  e=3.890E+00  Bos taurus

Sequence (153 aa):
MRVQAAFTLIEMMVVIAIIAILAVMGASLGSGWIYQAELNKANASLQSAINLARATAIRNCAGVIGNTTAASVSFENNKLTVLDNNCSNQNQATNTFDISAKITITDEQSHIFKEFGFNSVGEIIKKDDFDLSSPLIIKHSGLSEDAGEKYEF

pLDDT: mean 81.03, std 11.05, range [46.69, 95.69]

Foldseek 3Di:
DDPPDDDDPVNVVVVVVVVVVVVVVVVVVVPVVVLVVLLVLVVVQVVVLLVVLLVQLLVLQQVADDLDFQWKWFQDPQKTFIFGARDVDGRDGPDIDHHDPQKFKAFPVRDGGGMWGAHNNSDTDDDPPDDLVTWIWIDGNPDDPVPTDTHHD

Solvent-accessible surface area (backbone atoms only — not comparable to full-atom values): 8464 Å² total; per-residue (Å²): 135,86,83,80,86,71,83,52,74,67,57,53,55,52,50,54,53,50,49,52,55,49,51,64,61,54,59,62,64,55,53,62,55,50,52,52,49,51,49,51,49,42,50,55,45,48,55,50,39,49,54,49,18,31,52,48,0,48,65,26,82,53,67,52,65,69,93,40,61,17,8,25,43,34,49,55,96,46,28,41,32,22,25,37,38,50,37,103,55,69,62,37,72,76,47,75,40,86,39,61,87,53,56,46,52,22,40,86,84,67,49,72,62,45,45,38,26,13,12,34,84,42,49,81,38,74,32,80,97,47,59,73,93,44,45,38,30,45,35,45,75,92,50,64,90,84,67,43,49,76,45,80,129

InterPro domains:
  IPR012902 Prokaryotic N-terminal methylation site [PF07963] (1-25)
  IPR012902 Prokaryotic N-terminal methylation site [TIGR02532] (4-26)
  IPR045584 Pilin-like [SSF54523] (7-101)

Organism: NCBI:txid1096779

Secondary structure (DSSP, 8-state):
-----PPPHHHHHHHHHHHHHHHHHHHHHHHHHHHHHHHHHHHHHHHHHHHHHHHHHHH-TT---SSS-SEEEEEETTEEEEEESSSSSTTEEEEEEE--TTEEEE-TT-PBP-EEEE-TTS-EE-BTTB-TTSPEEEEETTS-TT-PEEE--

Mean predicted aligned error: 9.82 Å